Protein AF-A0A7C7CRR4-F1 (afdb_monomer_lite)

Secondary structure (DSSP, 8-state):
--HHHHHHHHHHHHSS--HHHHTS-HHHHHHHHHHHHHHHHS-SSS-HHHHHHHHHHHHHHHT---

Radius of gyration: 12.66 Å; chains: 1; bounding box: 21×35×27 Å

pLDDT: mean 95.23, std 2.75, range [81.56, 98.25]

Sequence (66 aa):
MPRQDVLNDIESTFGIVPGFMDGMPDMVLEHTWAFLKDLLMVDTALSAKNKALIGIGAASTFRCDY

Foldseek 3Di:
DPPVVLLVVCCVVVVHRPPVLVPDDPVCNVVVSVVCCVVQVDDDVHHSVRVVVVVVVVCVVVVVVD

Structure (mmCIF, N/CA/C/O backbone):
data_AF-A0A7C7CRR4-F1
#
_entry.id   AF-A0A7C7CRR4-F1
#
loop_
_atom_site.group_PDB
_atom_site.id
_atom_site.type_symbol
_atom_site.label_atom_id
_atom_site.label_alt_id
_atom_site.label_comp_id
_atom_site.label_asym_id
_atom_site.label_entity_id
_atom_site.label_seq_id
_atom_site.pdbx_PDB_ins_code
_atom_site.Cartn_x
_atom_site.Cartn_y
_atom_site.Cartn_z
_atom_site.occupancy
_atom_site.B_iso_or_equiv
_atom_site.auth_seq_id
_atom_site.auth_comp_id
_atom_site.auth_asym_id
_atom_site.auth_atom_id
_atom_site.pdbx_PDB_model_num
ATOM 1 N N . MET A 1 1 ? 4.151 -18.353 -0.292 1.00 81.56 1 MET A N 1
ATOM 2 C CA . MET A 1 1 ? 2.976 -18.791 -1.075 1.00 81.56 1 MET A CA 1
ATOM 3 C C . MET A 1 1 ? 3.387 -18.925 -2.536 1.00 81.56 1 MET A C 1
ATOM 5 O O . MET A 1 1 ? 4.262 -18.183 -2.968 1.00 81.56 1 MET A O 1
ATOM 9 N N . PRO A 1 2 ? 2.809 -19.855 -3.311 1.00 93.62 2 PRO A N 1
ATOM 10 C CA . PRO A 1 2 ? 2.942 -19.852 -4.768 1.00 93.62 2 PRO A CA 1
ATOM 11 C C . PRO A 1 2 ? 2.523 -18.498 -5.366 1.00 93.62 2 PRO A C 1
ATOM 13 O O . PRO A 1 2 ? 1.537 -17.913 -4.922 1.00 93.62 2 PRO A O 1
ATOM 16 N N . ARG A 1 3 ? 3.237 -18.011 -6.394 1.00 95.38 3 ARG A N 1
ATOM 17 C CA . ARG A 1 3 ? 2.973 -16.708 -7.042 1.00 95.38 3 ARG A CA 1
ATOM 18 C C . ARG A 1 3 ? 1.501 -16.526 -7.419 1.00 95.38 3 ARG A C 1
ATOM 20 O O . ARG A 1 3 ? 0.921 -15.483 -7.137 1.00 95.38 3 ARG A O 1
ATOM 27 N N . GLN A 1 4 ? 0.900 -17.544 -8.035 1.00 97.00 4 GLN A N 1
ATOM 28 C CA . GLN A 1 4 ? -0.482 -17.471 -8.508 1.00 97.00 4 GLN A CA 1
ATOM 29 C C . GLN A 1 4 ? -1.478 -17.242 -7.366 1.00 97.00 4 GLN A C 1
ATOM 31 O O . GLN A 1 4 ? -2.436 -16.500 -7.544 1.00 97.00 4 GLN A O 1
ATOM 36 N N . ASP A 1 5 ? -1.230 -17.810 -6.185 1.00 97.25 5 ASP A N 1
ATOM 37 C CA . ASP A 1 5 ? -2.103 -17.614 -5.026 1.00 97.25 5 ASP A CA 1
ATOM 38 C C . ASP A 1 5 ? -2.035 -16.166 -4.529 1.00 97.25 5 ASP A C 1
ATOM 40 O O . ASP A 1 5 ? -3.054 -15.588 -4.161 1.00 97.25 5 ASP A O 1
ATOM 44 N N . VAL A 1 6 ? -0.845 -15.555 -4.579 1.00 97.25 6 VAL A N 1
ATOM 45 C CA . VAL A 1 6 ? -0.652 -14.139 -4.237 1.00 97.25 6 VAL A CA 1
ATOM 46 C C . VAL A 1 6 ? -1.372 -13.236 -5.240 1.00 97.25 6 VAL A C 1
ATOM 48 O O . VAL A 1 6 ? -2.090 -12.328 -4.834 1.00 97.25 6 VAL A O 1
ATOM 51 N N . LEU A 1 7 ? -1.236 -13.503 -6.544 1.00 97.56 7 LEU A N 1
ATOM 52 C CA . LEU A 1 7 ? -1.914 -12.727 -7.590 1.00 97.56 7 LEU A CA 1
ATOM 53 C C . LEU A 1 7 ? -3.442 -12.839 -7.503 1.00 97.56 7 LEU A C 1
ATOM 55 O O . LEU A 1 7 ? -4.128 -11.825 -7.607 1.00 97.56 7 LEU A O 1
ATOM 59 N N . ASN A 1 8 ? -3.969 -14.038 -7.249 1.00 98.00 8 ASN A N 1
ATOM 60 C CA . ASN A 1 8 ? -5.404 -14.252 -7.057 1.00 98.00 8 ASN A CA 1
ATOM 61 C C . ASN A 1 8 ? -5.924 -13.487 -5.827 1.00 98.00 8 ASN A C 1
ATOM 63 O O . ASN A 1 8 ? -7.010 -12.911 -5.861 1.00 98.00 8 ASN A O 1
ATOM 67 N N . ASP A 1 9 ? -5.153 -13.456 -4.736 1.00 97.38 9 ASP A N 1
ATOM 68 C CA . ASP A 1 9 ? -5.526 -12.715 -3.531 1.00 97.38 9 ASP A CA 1
ATOM 69 C C . ASP A 1 9 ? -5.513 -11.193 -3.767 1.00 97.38 9 ASP A C 1
ATOM 71 O O . ASP A 1 9 ? -6.442 -10.495 -3.345 1.00 97.38 9 ASP A O 1
ATOM 75 N N . ILE A 1 10 ? -4.524 -10.685 -4.512 1.00 97.19 10 ILE A N 1
ATOM 76 C CA . ILE A 1 10 ? -4.463 -9.288 -4.971 1.00 97.19 10 ILE A CA 1
ATOM 77 C C . ILE A 1 10 ? -5.699 -8.945 -5.808 1.00 97.19 10 ILE A C 1
ATOM 79 O O . ILE A 1 10 ? -6.394 -7.976 -5.499 1.00 97.19 10 ILE A O 1
ATOM 83 N N . GLU A 1 11 ? -6.008 -9.752 -6.827 1.00 97.81 11 GLU A N 1
ATOM 84 C CA . GLU A 1 11 ? -7.167 -9.542 -7.699 1.00 97.81 11 GLU A CA 1
ATOM 85 C C . GLU A 1 11 ? -8.481 -9.585 -6.912 1.00 97.81 11 GLU A C 1
ATOM 87 O O . GLU A 1 11 ? -9.341 -8.731 -7.105 1.00 97.81 11 GLU A O 1
ATOM 92 N N . SER A 1 12 ? -8.622 -10.504 -5.954 1.00 97.50 12 SER A N 1
ATOM 93 C CA . SER A 1 12 ? -9.815 -10.571 -5.101 1.00 97.50 12 SER A CA 1
ATOM 94 C C . SER A 1 12 ? -9.984 -9.343 -4.197 1.00 97.50 12 SER A C 1
ATOM 96 O O . SER A 1 12 ? -11.106 -8.975 -3.853 1.00 97.50 12 SER A O 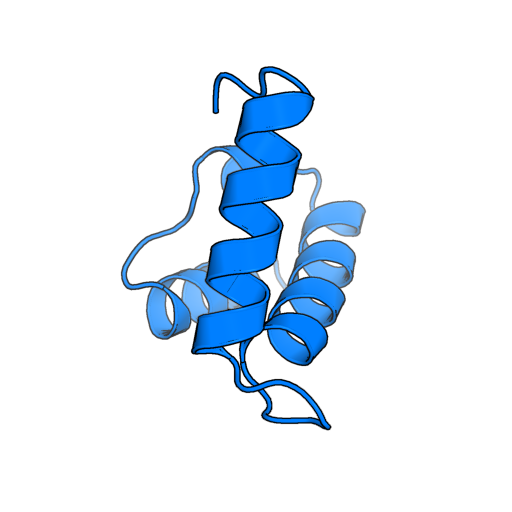1
ATOM 98 N N . THR A 1 13 ? -8.875 -8.695 -3.824 1.00 95.56 13 THR A N 1
ATOM 99 C CA . THR A 1 13 ? -8.867 -7.553 -2.903 1.00 95.56 13 THR A CA 1
ATOM 100 C C . THR A 1 13 ? -9.057 -6.224 -3.638 1.00 95.56 13 THR A C 1
ATOM 102 O O . THR A 1 13 ? -9.799 -5.362 -3.169 1.00 95.56 13 THR A O 1
ATOM 105 N N . PHE A 1 14 ? -8.395 -6.036 -4.783 1.00 93.81 14 PHE A N 1
ATOM 106 C CA . PHE A 1 14 ? -8.435 -4.787 -5.554 1.00 93.81 14 PHE A CA 1
ATOM 107 C C . PHE A 1 14 ? -9.354 -4.833 -6.781 1.00 93.81 14 PHE A C 1
ATOM 109 O O . PHE A 1 14 ? -9.612 -3.793 -7.385 1.00 93.81 14 PHE A O 1
ATOM 116 N N . GLY A 1 15 ? -9.835 -6.012 -7.175 1.00 96.50 15 GLY A N 1
ATOM 117 C CA . GLY A 1 15 ? -10.578 -6.241 -8.418 1.00 96.50 15 GLY A CA 1
ATOM 118 C C . GLY A 1 15 ? -9.697 -6.329 -9.670 1.00 96.50 15 GLY A C 1
ATOM 119 O O . GLY A 1 15 ? -10.209 -6.639 -10.740 1.00 96.50 15 GLY A O 1
ATOM 120 N N . ILE A 1 16 ? -8.396 -6.047 -9.543 1.00 96.69 16 ILE A N 1
ATOM 121 C CA . ILE A 1 16 ? -7.371 -6.138 -10.591 1.00 96.69 16 ILE A CA 1
ATOM 122 C C . ILE A 1 16 ? -6.028 -6.511 -9.956 1.00 96.69 16 ILE A C 1
ATOM 124 O O . ILE A 1 16 ? -5.813 -6.258 -8.770 1.00 96.69 16 ILE A O 1
ATOM 128 N N . VAL A 1 17 ? -5.089 -7.017 -10.755 1.00 97.19 17 VAL A N 1
ATOM 129 C CA . VAL A 1 17 ? -3.668 -7.063 -10.380 1.00 97.19 17 VAL A CA 1
ATOM 130 C C . VAL A 1 17 ? -2.994 -5.770 -10.853 1.00 97.19 17 VAL A C 1
ATOM 132 O O . VAL A 1 17 ? -2.912 -5.544 -12.062 1.00 97.19 17 VAL A O 1
ATOM 135 N N . PRO A 1 18 ? -2.499 -4.896 -9.954 1.00 95.31 18 PRO A N 1
ATOM 136 C CA . PRO A 1 18 ? -1.726 -3.731 -10.367 1.00 95.31 18 PRO A CA 1
ATOM 137 C C . PRO A 1 18 ? -0.456 -4.153 -11.123 1.00 95.31 18 PRO A C 1
ATOM 139 O O . PRO A 1 18 ? 0.311 -4.985 -10.641 1.00 95.31 18 PRO A O 1
ATOM 142 N N . GLY A 1 19 ? -0.182 -3.536 -12.272 1.00 94.50 19 GLY A N 1
ATOM 143 C CA . GLY A 1 19 ? 1.016 -3.793 -13.078 1.00 94.50 19 GLY A CA 1
ATOM 144 C C . GLY A 1 19 ? 2.346 -3.659 -12.323 1.00 94.50 19 GLY A C 1
ATOM 145 O O . GLY A 1 19 ? 3.267 -4.428 -12.587 1.00 94.50 19 GLY A O 1
ATOM 146 N N . PHE A 1 20 ? 2.455 -2.759 -11.334 1.00 92.50 20 PHE A N 1
ATOM 147 C CA . PHE A 1 20 ? 3.673 -2.664 -10.514 1.00 92.50 20 PHE A CA 1
ATOM 148 C C . PHE A 1 20 ? 3.919 -3.921 -9.671 1.00 92.50 20 PHE A C 1
ATOM 150 O O . PHE A 1 20 ? 5.071 -4.246 -9.402 1.00 92.50 20 PHE A O 1
ATOM 157 N N . MET A 1 21 ? 2.857 -4.626 -9.262 1.00 95.31 21 MET A N 1
ATOM 158 C CA . MET A 1 21 ? 2.949 -5.890 -8.530 1.00 95.31 21 MET A CA 1
ATOM 159 C C . MET A 1 21 ? 3.226 -7.055 -9.479 1.00 95.31 21 MET A C 1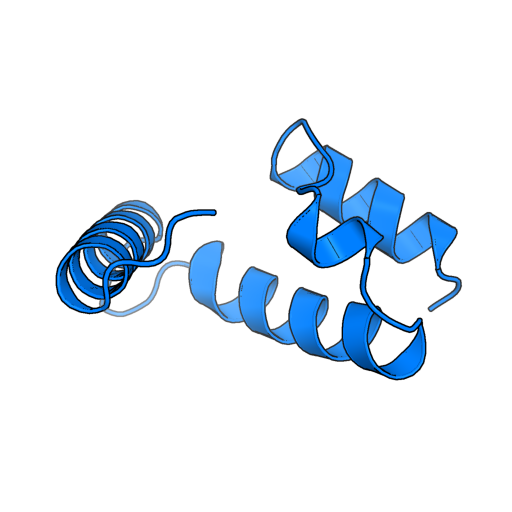
ATOM 161 O O . MET A 1 21 ? 4.051 -7.907 -9.164 1.00 95.31 21 MET A O 1
ATOM 165 N N . ASP A 1 22 ? 2.610 -7.072 -10.664 1.00 92.88 22 ASP A N 1
ATOM 166 C CA . ASP A 1 22 ? 2.877 -8.119 -11.657 1.00 92.88 22 ASP A CA 1
ATOM 167 C C . ASP A 1 22 ? 4.349 -8.120 -12.117 1.00 92.88 22 ASP A C 1
ATOM 169 O O . ASP A 1 22 ? 4.962 -9.170 -12.292 1.00 92.88 22 ASP A O 1
ATOM 173 N N . GLY A 1 23 ? 4.989 -6.950 -12.185 1.00 92.56 23 GLY A N 1
ATOM 174 C CA . GLY A 1 23 ? 6.421 -6.843 -12.481 1.00 92.56 23 GLY A CA 1
ATOM 175 C C . GLY A 1 23 ? 7.373 -7.317 -11.369 1.00 92.56 23 GLY A C 1
ATOM 176 O O . GLY A 1 23 ? 8.582 -7.376 -11.602 1.00 92.56 23 GLY A O 1
ATOM 177 N N . MET A 1 24 ? 6.889 -7.632 -10.159 1.00 95.62 24 MET A N 1
ATOM 178 C CA . MET A 1 24 ? 7.761 -7.984 -9.029 1.00 95.62 24 MET A CA 1
ATOM 179 C C . MET A 1 24 ? 8.289 -9.426 -9.107 1.00 95.62 24 MET A C 1
ATOM 181 O O . MET A 1 24 ? 7.529 -10.348 -9.430 1.00 95.62 24 MET A O 1
ATOM 185 N N . PRO A 1 25 ? 9.557 -9.665 -8.709 1.00 96.06 25 PRO A N 1
ATOM 186 C CA . PRO A 1 25 ? 10.058 -11.009 -8.432 1.00 96.06 25 PRO A CA 1
ATOM 187 C C . PRO A 1 25 ? 9.264 -11.682 -7.307 1.00 96.06 25 PRO A C 1
ATOM 189 O O . PRO A 1 25 ? 8.888 -11.022 -6.339 1.00 96.06 25 PRO A O 1
ATOM 192 N N . ASP A 1 26 ? 9.091 -13.002 -7.376 1.00 93.12 26 ASP A N 1
ATOM 193 C CA . ASP A 1 26 ? 8.233 -13.764 -6.451 1.00 93.12 26 ASP A CA 1
ATOM 194 C C . ASP A 1 26 ? 8.566 -13.535 -4.970 1.00 93.12 26 ASP A C 1
ATOM 196 O O . ASP A 1 26 ? 7.671 -13.310 -4.157 1.00 93.12 26 ASP A O 1
ATOM 200 N N . MET A 1 27 ? 9.860 -13.506 -4.629 1.00 87.25 27 MET A N 1
ATOM 201 C CA . MET A 1 27 ? 10.322 -13.264 -3.255 1.00 87.25 27 MET A CA 1
ATOM 202 C C . MET A 1 27 ? 9.928 -11.879 -2.714 1.00 87.25 27 MET A C 1
ATOM 204 O O . MET A 1 27 ? 9.785 -11.705 -1.507 1.00 87.25 27 MET A O 1
ATOM 208 N N . VAL A 1 28 ? 9.774 -10.889 -3.599 1.00 95.81 28 VAL A N 1
ATOM 209 C CA . VAL A 1 28 ? 9.399 -9.513 -3.245 1.00 95.81 28 VAL A CA 1
ATOM 210 C C . VAL A 1 28 ? 7.886 -9.356 -3.250 1.00 95.81 28 VAL A C 1
ATOM 212 O O . VAL A 1 28 ? 7.351 -8.667 -2.381 1.00 95.81 28 VAL A O 1
ATOM 215 N N . LEU A 1 29 ? 7.204 -10.004 -4.197 1.00 97.12 29 LEU A N 1
ATOM 216 C CA . LEU A 1 29 ? 5.761 -9.910 -4.380 1.00 97.12 29 LEU A CA 1
ATOM 217 C C . LEU A 1 29 ? 5.011 -10.343 -3.119 1.00 97.12 29 LEU A C 1
ATOM 219 O O . LEU A 1 29 ? 4.189 -9.583 -2.617 1.00 97.12 29 LEU A O 1
ATOM 223 N N . GLU A 1 30 ? 5.325 -11.523 -2.576 1.00 95.50 30 GLU A N 1
ATOM 224 C CA . GLU A 1 30 ? 4.633 -12.044 -1.391 1.00 95.50 30 GLU A CA 1
ATOM 225 C C . GLU A 1 30 ? 4.816 -11.129 -0.175 1.00 95.50 30 GLU A C 1
ATOM 227 O O . GLU A 1 30 ? 3.839 -10.747 0.467 1.00 95.50 30 GLU A O 1
ATOM 232 N N . HIS A 1 31 ? 6.058 -10.732 0.118 1.00 94.88 31 HIS A N 1
ATOM 233 C CA . HIS A 1 31 ? 6.351 -9.876 1.267 1.00 94.88 31 HIS A CA 1
ATOM 234 C C . HIS A 1 31 ? 5.711 -8.488 1.123 1.00 94.88 31 HIS A C 1
ATOM 236 O O . HIS A 1 31 ? 5.107 -7.970 2.062 1.00 94.88 31 HIS A O 1
ATOM 242 N N . THR A 1 32 ? 5.819 -7.885 -0.064 1.00 95.88 32 THR A N 1
ATOM 243 C CA . THR A 1 32 ? 5.224 -6.575 -0.358 1.00 95.88 32 THR A CA 1
ATOM 244 C C . THR A 1 32 ? 3.706 -6.627 -0.264 1.00 95.88 32 THR A C 1
ATOM 246 O O . THR A 1 32 ? 3.101 -5.733 0.326 1.00 95.88 32 THR A O 1
ATOM 249 N N . TRP A 1 33 ? 3.087 -7.678 -0.802 1.00 96.38 33 TRP A N 1
ATOM 250 C CA . TRP A 1 33 ? 1.643 -7.846 -0.739 1.00 96.38 33 TRP A CA 1
ATOM 251 C C . TRP A 1 33 ? 1.146 -8.023 0.692 1.00 96.38 33 TRP A C 1
ATOM 253 O O . TRP A 1 33 ? 0.232 -7.311 1.102 1.00 96.38 33 TRP A O 1
ATOM 263 N N . ALA A 1 34 ? 1.780 -8.903 1.472 1.00 95.44 34 ALA A N 1
ATOM 264 C CA . ALA A 1 34 ? 1.412 -9.126 2.867 1.00 95.44 34 ALA A CA 1
ATOM 265 C C . ALA A 1 34 ? 1.455 -7.819 3.675 1.00 95.44 34 ALA A C 1
ATOM 267 O O . ALA A 1 34 ? 0.496 -7.490 4.371 1.00 95.44 34 ALA A O 1
ATOM 268 N N . PHE A 1 35 ? 2.526 -7.034 3.513 1.00 95.12 35 PHE A N 1
ATOM 269 C CA . PHE A 1 35 ? 2.657 -5.727 4.154 1.00 95.12 35 PHE A CA 1
ATOM 270 C C . PHE A 1 35 ? 1.583 -4.731 3.696 1.00 95.12 35 PHE A C 1
ATOM 272 O O . PHE A 1 35 ? 0.940 -4.085 4.523 1.00 95.12 35 PHE A O 1
ATOM 279 N N . LEU A 1 36 ? 1.372 -4.590 2.383 1.00 94.94 36 LEU A N 1
ATOM 280 C CA . LEU A 1 36 ? 0.412 -3.626 1.845 1.00 94.94 36 LEU A CA 1
ATOM 281 C C . LEU A 1 36 ? -1.021 -3.969 2.232 1.00 94.94 36 LEU A C 1
ATOM 283 O O . LEU A 1 36 ? -1.783 -3.066 2.569 1.00 94.94 36 LEU A O 1
ATOM 287 N N . LYS A 1 37 ? -1.393 -5.249 2.202 1.00 94.94 37 LYS A N 1
ATOM 288 C CA . LYS A 1 37 ? -2.734 -5.692 2.575 1.00 94.94 37 LYS A CA 1
ATOM 289 C C . LYS A 1 37 ? -3.009 -5.407 4.049 1.00 94.94 37 LYS A C 1
ATOM 291 O O . LYS A 1 37 ? -4.034 -4.800 4.355 1.00 94.94 37 LYS A O 1
ATOM 296 N N . ASP A 1 38 ? -2.079 -5.762 4.936 1.00 94.69 38 ASP A N 1
ATOM 297 C CA . ASP A 1 38 ? -2.192 -5.497 6.377 1.00 94.69 38 ASP A CA 1
ATOM 298 C C . ASP A 1 38 ? -2.288 -3.988 6.667 1.00 94.69 38 ASP A C 1
ATOM 300 O O . ASP A 1 38 ? -3.161 -3.527 7.406 1.00 94.69 38 ASP A O 1
ATOM 304 N N . LEU A 1 39 ? -1.465 -3.183 5.985 1.00 93.31 39 LEU A N 1
ATOM 305 C CA . LEU A 1 39 ? -1.472 -1.736 6.159 1.00 93.31 39 LE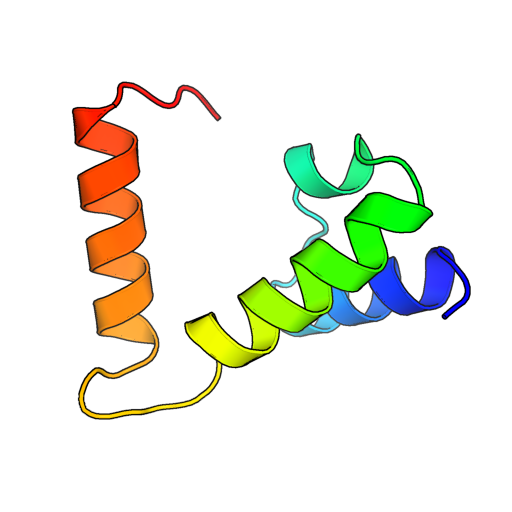U A CA 1
ATOM 306 C C . LEU A 1 39 ? -2.699 -1.054 5.548 1.00 93.31 39 LEU A C 1
ATOM 308 O O . LEU A 1 39 ? -3.173 -0.085 6.131 1.00 93.31 39 LEU A O 1
ATOM 312 N N . LEU A 1 40 ? -3.195 -1.459 4.380 1.00 94.06 40 LEU A N 1
ATOM 313 C CA . LEU A 1 40 ? -4.230 -0.708 3.656 1.00 94.06 40 LEU A CA 1
ATOM 314 C C . LEU A 1 40 ? -5.653 -1.177 3.965 1.00 94.06 40 LEU A C 1
ATOM 316 O O . LEU A 1 40 ? -6.557 -0.346 3.921 1.00 94.06 40 LEU A O 1
ATOM 320 N N . MET A 1 41 ? -5.857 -2.455 4.296 1.00 93.00 41 MET A N 1
ATOM 321 C CA . MET A 1 41 ? -7.201 -3.051 4.378 1.00 93.00 41 MET A CA 1
ATOM 322 C C . MET A 1 41 ? -7.792 -3.111 5.787 1.00 93.00 41 MET A C 1
ATOM 324 O O . MET A 1 41 ? -8.996 -3.306 5.931 1.00 93.00 41 MET A O 1
ATOM 328 N N . VAL A 1 42 ? -6.979 -2.933 6.827 1.00 93.38 42 VAL A N 1
ATOM 329 C CA . VAL A 1 42 ? -7.432 -2.990 8.226 1.00 93.38 42 VAL A CA 1
ATOM 330 C C . VAL A 1 42 ? -7.596 -1.583 8.780 1.00 93.38 42 VAL A C 1
ATOM 332 O O . VAL A 1 42 ? -6.700 -0.768 8.617 1.00 93.38 42 VAL A O 1
ATOM 335 N N . ASP A 1 43 ? -8.684 -1.258 9.472 1.00 95.25 43 ASP A N 1
ATOM 336 C CA . ASP A 1 43 ? -8.795 0.046 10.138 1.00 95.25 43 ASP A CA 1
ATOM 337 C C . ASP A 1 43 ? -7.872 0.135 11.368 1.00 95.25 43 ASP A C 1
ATOM 339 O O . ASP A 1 43 ? -7.749 -0.802 12.154 1.00 95.25 43 ASP A O 1
ATOM 343 N N . THR A 1 44 ? -7.219 1.287 11.543 1.00 93.06 44 THR A N 1
ATOM 344 C CA . THR A 1 44 ? -6.405 1.604 12.729 1.00 93.06 44 THR A CA 1
ATOM 345 C C . THR A 1 44 ? -6.911 2.905 13.363 1.00 93.06 44 THR A C 1
ATOM 347 O O . THR A 1 44 ? -8.097 3.219 13.282 1.00 93.06 44 THR A O 1
ATOM 350 N N . ALA A 1 45 ? -6.030 3.729 13.943 1.00 97.00 45 ALA A N 1
ATOM 351 C CA . ALA A 1 45 ? -6.357 5.131 14.214 1.00 97.00 45 ALA A CA 1
ATOM 352 C C . ALA A 1 45 ? -6.754 5.903 12.933 1.00 97.00 45 ALA A C 1
ATOM 354 O O . ALA A 1 45 ? -7.386 6.955 13.013 1.00 97.00 45 ALA A O 1
ATOM 355 N N . LEU A 1 46 ? -6.391 5.382 11.753 1.00 97.00 46 LEU A N 1
ATOM 356 C CA . LEU A 1 46 ? -6.821 5.870 10.448 1.00 97.00 46 LEU A CA 1
ATOM 357 C C . LEU A 1 46 ? -7.636 4.789 9.734 1.00 97.00 46 LEU A C 1
ATOM 359 O O . LEU A 1 46 ? -7.230 3.625 9.694 1.00 97.00 46 LEU A O 1
ATOM 363 N N . SER A 1 47 ? -8.742 5.190 9.106 1.00 97.50 47 SER A N 1
ATOM 364 C CA . SER A 1 47 ? -9.509 4.286 8.248 1.00 97.50 47 SER A CA 1
ATOM 365 C C . SER A 1 47 ? -8.715 3.879 7.003 1.00 97.50 47 SER A C 1
ATOM 367 O O . SER A 1 47 ? -7.851 4.6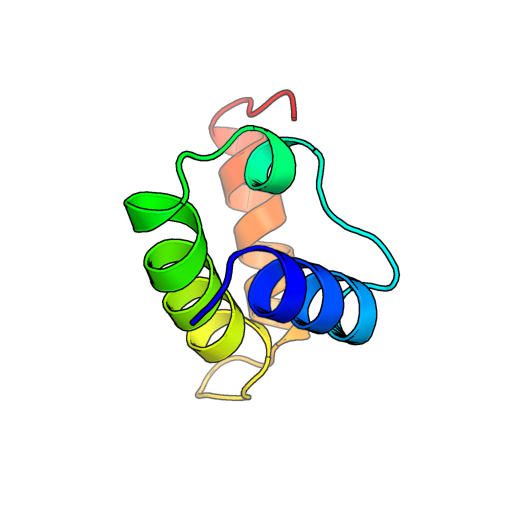30 6.532 1.00 97.50 47 SER A O 1
ATOM 369 N N . ALA A 1 48 ? -9.043 2.726 6.421 1.00 95.69 48 ALA A N 1
ATOM 370 C CA . ALA A 1 48 ? -8.510 2.256 5.141 1.00 95.69 48 ALA A CA 1
ATOM 371 C C . ALA A 1 48 ? -8.595 3.343 4.053 1.00 95.69 48 ALA A C 1
ATOM 373 O O . ALA A 1 48 ? -7.609 3.656 3.381 1.00 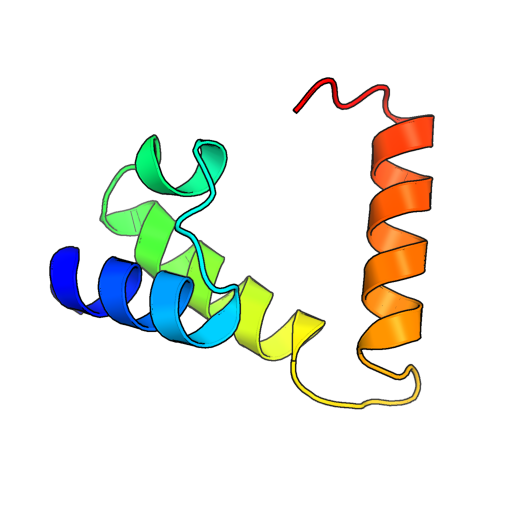95.69 48 ALA A O 1
ATOM 374 N N . LYS A 1 49 ? -9.748 4.022 3.967 1.00 95.25 49 LYS A N 1
ATOM 375 C CA . LYS A 1 49 ? -9.965 5.154 3.053 1.00 95.25 49 LYS A CA 1
ATOM 376 C C . LYS A 1 49 ? -8.966 6.291 3.285 1.00 95.25 49 LYS A C 1
ATOM 378 O O . LYS A 1 49 ? -8.401 6.809 2.325 1.00 95.25 49 LYS A O 1
ATOM 383 N N . ASN A 1 50 ? -8.744 6.695 4.536 1.00 98.00 50 ASN A N 1
ATOM 384 C CA . ASN A 1 50 ? -7.820 7.789 4.841 1.00 98.00 50 ASN A CA 1
ATOM 385 C C . ASN A 1 50 ? -6.373 7.417 4.504 1.00 98.00 50 ASN A C 1
ATOM 387 O O . ASN A 1 50 ? -5.649 8.245 3.956 1.00 98.00 50 ASN A O 1
ATOM 391 N N . LYS A 1 51 ? -5.961 6.171 4.761 1.00 97.75 51 LYS A N 1
ATOM 392 C CA . LYS A 1 51 ? -4.629 5.682 4.375 1.00 97.75 51 LYS A CA 1
ATOM 393 C C . LYS A 1 51 ? -4.433 5.679 2.861 1.00 97.75 51 LYS A C 1
ATOM 395 O O . LYS A 1 51 ? -3.390 6.128 2.395 1.00 97.75 51 LYS A O 1
ATOM 400 N N . ALA A 1 52 ? -5.447 5.271 2.096 1.00 94.44 52 ALA A N 1
ATOM 401 C CA . ALA A 1 52 ? -5.405 5.344 0.637 1.00 94.44 52 ALA A CA 1
ATOM 402 C C . ALA A 1 52 ? -5.249 6.793 0.134 1.00 94.44 52 ALA A C 1
ATOM 404 O O . ALA A 1 52 ? -4.394 7.065 -0.706 1.00 94.44 52 ALA A O 1
ATOM 405 N N . LEU A 1 53 ? -6.008 7.744 0.694 1.00 97.12 53 LEU A N 1
ATOM 406 C CA . LEU A 1 53 ? -5.895 9.166 0.336 1.00 97.12 53 LEU A CA 1
ATOM 407 C C . LEU A 1 53 ? -4.515 9.753 0.674 1.00 97.12 53 LEU A C 1
ATOM 409 O O . LEU A 1 53 ? -3.966 10.517 -0.118 1.00 97.12 53 LEU A O 1
ATOM 413 N N . ILE A 1 54 ? -3.932 9.372 1.815 1.00 96.94 54 ILE A N 1
ATOM 414 C CA . ILE A 1 54 ? -2.558 9.751 2.183 1.00 96.94 54 ILE A CA 1
ATOM 415 C C . ILE A 1 54 ? -1.555 9.190 1.168 1.00 96.94 54 ILE A C 1
ATOM 417 O O . ILE A 1 54 ? -0.675 9.924 0.719 1.00 96.94 54 ILE A O 1
ATOM 421 N N . GLY A 1 55 ? -1.710 7.924 0.769 1.00 94.75 55 GLY A N 1
ATOM 422 C CA . GLY A 1 55 ? -0.880 7.293 -0.259 1.00 94.75 55 GLY A CA 1
ATOM 423 C C . GLY A 1 55 ? -0.912 8.053 -1.587 1.00 94.75 55 GLY A C 1
ATOM 424 O O . GLY A 1 55 ? 0.143 8.350 -2.143 1.00 94.75 55 GLY A O 1
ATOM 425 N N . ILE A 1 56 ? -2.101 8.462 -2.044 1.00 95.06 56 ILE A N 1
ATOM 426 C CA . ILE A 1 56 ? -2.269 9.273 -3.262 1.00 95.06 56 ILE A CA 1
ATOM 427 C C . ILE A 1 56 ? -1.577 10.638 -3.119 1.00 95.06 56 ILE A C 1
ATOM 429 O O . ILE A 1 56 ? -0.889 11.084 -4.039 1.00 95.06 56 ILE A O 1
ATOM 433 N N . GLY A 1 57 ? -1.711 11.301 -1.965 1.00 97.81 57 GLY A N 1
ATOM 434 C CA . GLY A 1 57 ? -1.043 12.580 -1.698 1.00 97.81 57 GLY A CA 1
ATOM 435 C C . GLY A 1 57 ? 0.486 12.472 -1.712 1.00 97.81 57 GLY A C 1
ATOM 436 O O . GLY A 1 57 ? 1.167 13.314 -2.304 1.00 97.81 57 GLY A O 1
ATOM 437 N N . ALA A 1 58 ? 1.031 11.407 -1.118 1.00 97.25 58 ALA A N 1
ATOM 438 C CA . ALA A 1 58 ? 2.460 11.115 -1.150 1.00 97.25 58 ALA A CA 1
ATOM 439 C C . ALA A 1 58 ? 2.940 10.832 -2.583 1.00 97.25 58 ALA A C 1
ATOM 441 O O . ALA A 1 58 ? 3.874 11.487 -3.043 1.00 97.25 58 ALA A O 1
ATOM 442 N N . ALA A 1 59 ? 2.266 9.939 -3.316 1.00 96.25 59 ALA A N 1
ATOM 443 C CA . ALA A 1 59 ? 2.579 9.621 -4.712 1.00 96.25 59 ALA A CA 1
ATOM 444 C C . ALA A 1 59 ? 2.571 10.874 -5.60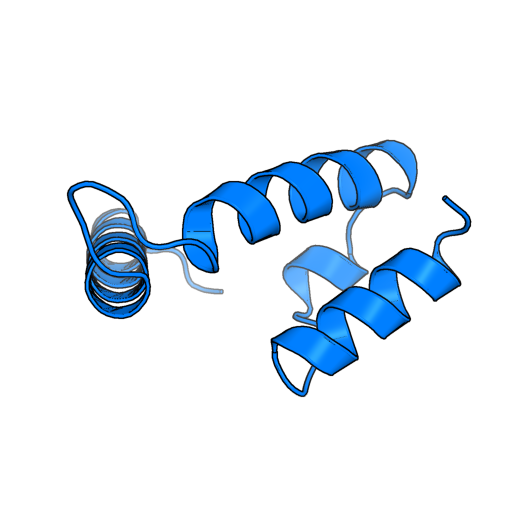7 1.00 96.25 59 ALA A C 1
ATOM 446 O O . ALA A 1 59 ? 3.510 11.100 -6.370 1.00 96.25 59 ALA A O 1
ATOM 447 N N . SER A 1 60 ? 1.573 11.747 -5.428 1.00 97.00 60 SER A N 1
ATOM 448 C CA . SER A 1 60 ? 1.472 13.029 -6.141 1.00 97.00 60 SER A CA 1
ATOM 449 C C . SER A 1 60 ? 2.653 13.957 -5.833 1.00 97.00 60 SER A C 1
ATOM 451 O O . SER A 1 60 ? 3.193 14.604 -6.728 1.00 97.00 60 SER A O 1
ATOM 453 N N . THR A 1 61 ? 3.087 14.006 -4.569 1.00 98.25 61 THR A N 1
ATOM 454 C CA . THR A 1 61 ? 4.222 14.833 -4.126 1.00 98.25 61 THR A CA 1
ATOM 455 C C . THR A 1 61 ? 5.548 14.323 -4.693 1.00 98.25 61 THR A C 1
ATOM 457 O O . THR A 1 61 ? 6.379 15.117 -5.134 1.00 98.25 61 THR A O 1
ATOM 460 N N . PHE A 1 62 ? 5.733 13.001 -4.724 1.00 97.25 62 PHE A N 1
ATOM 461 C CA . PHE A 1 62 ? 6.927 12.355 -5.273 1.00 97.25 62 PHE A CA 1
ATOM 462 C C . PHE A 1 62 ? 6.932 12.248 -6.800 1.00 97.25 62 PHE A C 1
ATOM 464 O O . PHE A 1 62 ? 7.952 11.845 -7.354 1.00 97.25 62 PHE A O 1
ATOM 471 N N . ARG A 1 63 ? 5.841 12.636 -7.477 1.00 96.00 63 ARG A N 1
ATOM 472 C CA . ARG A 1 63 ? 5.667 12.478 -8.931 1.00 96.00 63 ARG A CA 1
ATOM 473 C C . ARG A 1 63 ? 5.815 11.011 -9.355 1.00 96.00 63 ARG A C 1
ATOM 475 O O . ARG A 1 63 ? 6.558 10.692 -10.275 1.00 96.00 63 ARG A O 1
ATOM 482 N N . CYS A 1 64 ? 5.146 10.117 -8.630 1.00 95.31 64 CYS A N 1
ATOM 483 C CA . CYS A 1 64 ? 5.015 8.725 -9.046 1.00 95.31 64 CYS A CA 1
ATOM 484 C C . CYS A 1 64 ? 4.057 8.666 -10.243 1.00 95.31 64 CYS A C 1
ATOM 486 O O . CYS A 1 64 ? 2.877 8.964 -10.084 1.00 95.31 64 CYS A O 1
ATOM 488 N N . ASP A 1 65 ? 4.584 8.335 -11.424 1.00 90.06 65 ASP A N 1
ATOM 489 C CA . ASP A 1 65 ? 3.820 8.315 -12.685 1.00 90.06 65 ASP A CA 1
ATOM 490 C C . ASP A 1 65 ? 2.944 7.067 -12.854 1.00 90.06 65 ASP A C 1
ATOM 492 O O . ASP A 1 65 ? 2.035 7.051 -13.684 1.00 90.06 65 ASP A O 1
ATOM 496 N N . TYR A 1 66 ? 3.258 6.018 -12.093 1.00 88.06 66 TYR A N 1
ATOM 497 C CA . TYR A 1 66 ? 2.442 4.818 -11.975 1.00 88.06 66 TYR A CA 1
ATOM 498 C C . TYR A 1 66 ? 1.246 5.092 -11.058 1.00 88.06 66 TYR A C 1
ATOM 500 O O . TYR A 1 66 ? 0.104 4.783 -11.466 1.00 88.06 66 TYR A O 1
#